Protein AF-A0A952SSB7-F1 (afdb_monomer)

Structure (mmCIF, N/CA/C/O backbone):
data_AF-A0A952SSB7-F1
#
_entry.id   AF-A0A952SSB7-F1
#
loop_
_atom_site.group_PDB
_atom_site.id
_atom_site.type_symbol
_atom_site.label_atom_id
_atom_site.label_alt_id
_atom_site.label_comp_id
_atom_site.label_asym_id
_atom_site.label_entity_id
_atom_site.label_seq_id
_atom_site.pdbx_PDB_ins_code
_atom_site.Cartn_x
_atom_site.Cartn_y
_atom_site.Cartn_z
_atom_site.occupancy
_atom_site.B_iso_or_equiv
_atom_site.auth_seq_id
_atom_site.auth_comp_id
_atom_site.auth_asym_id
_atom_site.auth_atom_id
_atom_site.pdbx_PDB_model_num
ATOM 1 N N . MET A 1 1 ? 12.902 4.016 -7.431 1.00 74.81 1 MET A N 1
ATOM 2 C CA . MET A 1 1 ? 13.039 3.039 -6.325 1.00 74.81 1 MET A CA 1
ATOM 3 C C . MET A 1 1 ? 12.810 3.669 -4.953 1.00 74.81 1 MET A C 1
ATOM 5 O O . MET A 1 1 ? 11.855 3.269 -4.308 1.00 74.81 1 MET A O 1
ATOM 9 N N . ARG A 1 2 ? 13.573 4.694 -4.538 1.00 85.62 2 ARG A N 1
ATOM 10 C CA . ARG A 1 2 ? 13.483 5.306 -3.191 1.00 85.62 2 ARG A CA 1
ATOM 11 C C . ARG A 1 2 ? 12.064 5.627 -2.684 1.00 85.62 2 ARG A C 1
ATOM 13 O O . ARG A 1 2 ? 11.771 5.378 -1.524 1.00 85.62 2 ARG A O 1
ATOM 20 N N . ASN A 1 3 ? 11.174 6.145 -3.530 1.00 89.62 3 ASN A N 1
ATOM 21 C CA . ASN A 1 3 ? 9.806 6.486 -3.107 1.00 89.62 3 ASN A CA 1
ATOM 22 C C . ASN A 1 3 ? 8.993 5.250 -2.691 1.00 89.62 3 ASN A C 1
ATOM 24 O O . ASN A 1 3 ? 8.274 5.291 -1.701 1.00 89.62 3 ASN A O 1
ATOM 28 N N . LEU A 1 4 ? 9.151 4.137 -3.412 1.00 88.31 4 LEU A N 1
ATOM 29 C CA . LEU A 1 4 ? 8.481 2.873 -3.099 1.00 88.31 4 LEU A CA 1
ATOM 30 C C . LEU A 1 4 ? 9.015 2.267 -1.793 1.00 88.31 4 LEU A C 1
ATOM 32 O O . LEU A 1 4 ? 8.255 1.700 -1.015 1.00 88.31 4 LEU A O 1
ATOM 36 N N . GLU A 1 5 ? 10.307 2.453 -1.513 1.00 89.06 5 GLU A N 1
ATOM 37 C CA . GLU A 1 5 ? 10.910 2.067 -0.231 1.00 89.06 5 GLU A CA 1
ATOM 38 C C . GLU A 1 5 ? 10.326 2.880 0.929 1.00 89.06 5 GLU A C 1
ATOM 40 O O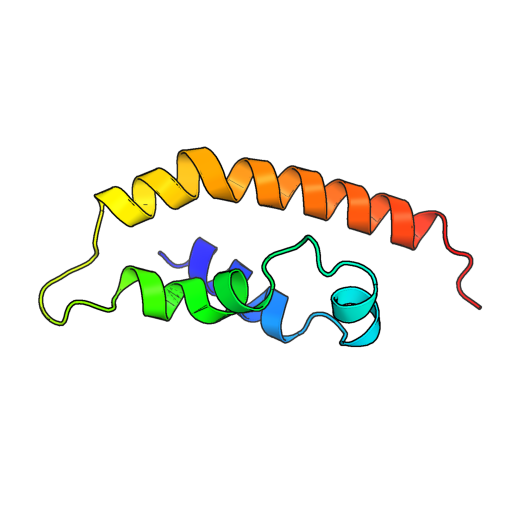 . GLU A 1 5 ? 9.957 2.307 1.949 1.00 89.06 5 GLU A O 1
ATOM 45 N N . ILE A 1 6 ? 10.180 4.199 0.761 1.00 92.88 6 ILE A N 1
ATOM 46 C CA . ILE A 1 6 ? 9.578 5.076 1.778 1.00 92.88 6 ILE A CA 1
ATOM 47 C C . ILE A 1 6 ? 8.135 4.649 2.080 1.00 92.88 6 ILE A C 1
ATOM 49 O O . ILE A 1 6 ? 7.760 4.561 3.248 1.00 92.88 6 ILE A O 1
ATOM 53 N N . ILE A 1 7 ? 7.342 4.340 1.049 1.00 93.50 7 ILE A N 1
ATOM 54 C CA . ILE A 1 7 ? 5.961 3.855 1.208 1.00 93.50 7 ILE A CA 1
ATOM 55 C C . ILE A 1 7 ? 5.932 2.523 1.978 1.00 93.50 7 ILE A C 1
ATOM 57 O O . ILE A 1 7 ? 5.123 2.346 2.897 1.00 93.50 7 ILE A O 1
ATOM 61 N N . GLY A 1 8 ? 6.828 1.594 1.634 1.00 93.75 8 GLY A N 1
ATOM 62 C CA . GLY A 1 8 ? 6.938 0.306 2.317 1.00 93.75 8 GLY A CA 1
ATOM 63 C C . GLY A 1 8 ? 7.312 0.450 3.793 1.00 93.75 8 GLY A C 1
ATOM 64 O O . GLY A 1 8 ? 6.663 -0.148 4.653 1.00 93.75 8 GLY A O 1
ATOM 65 N N . GLU A 1 9 ? 8.298 1.292 4.107 1.00 94.12 9 GLU A N 1
ATOM 66 C CA . GLU A 1 9 ? 8.700 1.561 5.491 1.00 94.12 9 GLU A CA 1
ATOM 67 C C . GLU A 1 9 ? 7.591 2.256 6.288 1.00 94.12 9 GLU A C 1
ATOM 69 O O . GLU A 1 9 ? 7.245 1.801 7.379 1.00 94.12 9 GLU A O 1
ATOM 74 N N . ALA A 1 10 ? 6.940 3.282 5.730 1.00 94.06 10 ALA A N 1
ATOM 75 C CA . ALA A 1 10 ? 5.814 3.950 6.388 1.00 94.06 10 ALA A CA 1
ATOM 76 C C . ALA A 1 10 ? 4.695 2.959 6.758 1.00 94.06 10 ALA A C 1
ATOM 78 O O . ALA A 1 10 ? 4.136 3.018 7.855 1.00 94.06 10 ALA A O 1
ATOM 79 N N . THR A 1 11 ? 4.435 1.980 5.887 1.00 94.75 11 THR A N 1
ATOM 80 C CA . THR A 1 11 ? 3.435 0.930 6.124 1.00 94.75 11 THR A CA 1
ATOM 81 C C . THR A 1 11 ? 3.795 0.016 7.300 1.00 94.75 11 THR A C 1
ATOM 83 O O . THR A 1 11 ? 2.914 -0.447 8.037 1.00 94.75 11 THR A O 1
ATOM 86 N N . LYS A 1 12 ? 5.087 -0.248 7.538 1.00 93.25 12 LYS A N 1
ATOM 87 C CA . LYS A 1 12 ? 5.527 -1.030 8.708 1.00 93.25 12 LYS A CA 1
ATOM 88 C C . LYS A 1 12 ? 5.182 -0.312 10.011 1.00 93.25 12 LYS A C 1
ATOM 90 O O . LYS A 1 12 ? 4.743 -0.972 10.951 1.00 93.25 12 LYS A O 1
ATOM 95 N N . HIS A 1 13 ? 5.267 1.016 10.022 1.00 94.12 13 HIS A N 1
ATOM 96 C CA . HIS A 1 13 ? 4.955 1.858 11.180 1.00 94.12 13 HIS A CA 1
ATOM 97 C C . HIS A 1 13 ? 3.462 2.159 11.374 1.00 94.12 13 HIS A C 1
ATOM 99 O O . HIS A 1 13 ? 3.076 2.665 12.427 1.00 94.12 13 HIS A O 1
ATOM 105 N N . THR A 1 14 ? 2.598 1.828 10.411 1.00 94.06 14 THR A N 1
ATOM 106 C CA . THR A 1 14 ? 1.144 1.940 10.588 1.00 94.06 14 THR A CA 1
ATOM 107 C C . THR A 1 14 ? 0.655 1.021 11.718 1.00 94.06 14 THR A C 1
ATOM 109 O O . THR A 1 14 ? 1.092 -0.129 11.830 1.00 94.06 14 THR A O 1
ATOM 112 N N . SER A 1 15 ? -0.257 1.517 12.559 1.00 94.50 15 SER A N 1
ATOM 113 C CA . SER A 1 15 ? -0.714 0.813 13.762 1.00 94.50 15 SER A CA 1
ATOM 114 C C . SER A 1 15 ? -1.45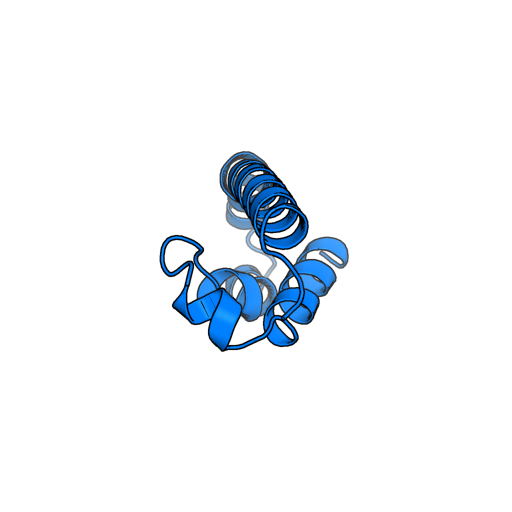6 -0.490 13.441 1.00 94.50 15 SER A C 1
ATOM 116 O O . SER A 1 15 ? -2.182 -0.585 12.450 1.00 94.50 15 SER A O 1
ATOM 118 N N . GLN A 1 16 ? -1.296 -1.504 14.297 1.00 94.44 16 GLN A N 1
ATOM 119 C CA . GLN A 1 16 ? -1.979 -2.790 14.127 1.00 94.44 16 GLN A CA 1
ATOM 120 C C . GLN A 1 16 ? -3.515 -2.660 14.144 1.00 94.44 16 GLN A C 1
ATOM 122 O O . GLN A 1 16 ? -4.138 -3.205 13.238 1.00 94.44 16 GLN A O 1
ATOM 127 N N . PRO A 1 17 ? -4.140 -1.864 15.041 1.00 94.31 17 PRO A N 1
ATOM 128 C CA . PRO A 1 17 ? -5.591 -1.680 15.022 1.00 94.31 17 PRO A CA 1
ATOM 129 C C . PRO A 1 17 ? -6.122 -1.097 13.708 1.00 94.31 17 PRO A C 1
ATOM 131 O O . PRO A 1 17 ? -7.204 -1.471 13.268 1.00 94.31 17 PRO A O 1
ATOM 134 N N . LEU A 1 18 ? -5.370 -0.195 13.061 1.00 93.19 18 LEU A N 1
ATOM 135 C CA . LEU A 1 18 ? -5.770 0.355 11.764 1.00 93.19 18 LEU A CA 1
ATOM 136 C C . LEU A 1 18 ? -5.642 -0.696 10.657 1.00 93.19 18 LEU A C 1
ATOM 138 O O . LEU A 1 18 ? -6.520 -0.802 9.806 1.00 93.19 18 LEU A O 1
ATOM 142 N N . LYS A 1 19 ? -4.579 -1.504 10.693 1.00 94.44 19 LYS A N 1
ATOM 143 C CA . LYS A 1 19 ? -4.397 -2.616 9.752 1.00 94.44 19 LYS A CA 1
ATOM 144 C C . LYS A 1 19 ? -5.523 -3.642 9.869 1.00 94.44 19 LYS A C 1
ATOM 146 O O . LYS A 1 19 ? -6.057 -4.071 8.850 1.00 94.44 19 LYS A O 1
ATOM 151 N N . ASP A 1 20 ? -5.903 -3.983 11.097 1.00 94.38 20 ASP A N 1
ATOM 152 C CA . ASP A 1 20 ? -6.965 -4.949 11.387 1.00 94.38 20 ASP A CA 1
ATOM 153 C C . ASP A 1 20 ? -8.349 -4.420 10.985 1.00 94.38 20 ASP A C 1
ATOM 155 O O . ASP A 1 20 ? -9.189 -5.186 10.518 1.00 94.38 20 ASP A O 1
ATOM 159 N N . ALA A 1 21 ? -8.582 -3.110 11.119 1.00 93.06 21 ALA A N 1
ATOM 160 C CA . ALA A 1 21 ? -9.826 -2.463 10.699 1.00 93.06 21 ALA A CA 1
ATOM 161 C C . ALA A 1 21 ? -9.980 -2.360 9.169 1.00 93.06 21 ALA A C 1
ATOM 163 O O . ALA A 1 21 ? -11.098 -2.206 8.680 1.00 93.06 21 ALA A O 1
ATOM 164 N N . HIS A 1 22 ? -8.880 -2.459 8.418 1.00 94.00 22 HIS A N 1
ATOM 165 C CA . HIS A 1 22 ? -8.856 -2.301 6.961 1.00 94.00 22 HIS A CA 1
ATOM 166 C C . HIS A 1 22 ? -8.102 -3.453 6.277 1.00 94.00 22 HIS A C 1
ATOM 168 O O . HIS A 1 22 ? -7.049 -3.241 5.667 1.00 94.00 22 HIS A O 1
ATOM 174 N N . PRO A 1 23 ? -8.613 -4.697 6.368 1.00 94.06 23 PRO A N 1
ATOM 175 C CA . PRO A 1 23 ? -7.973 -5.871 5.771 1.00 94.06 23 PRO A CA 1
ATOM 176 C C . PRO A 1 23 ? -8.030 -5.875 4.235 1.00 94.06 23 PRO A C 1
ATOM 178 O O . PRO A 1 23 ? -7.354 -6.679 3.596 1.00 94.06 23 PRO A O 1
ATOM 181 N N . ASP A 1 24 ? -8.828 -4.989 3.634 1.00 92.62 24 ASP A N 1
ATOM 182 C CA . ASP A 1 24 ? -8.907 -4.770 2.189 1.00 92.62 24 ASP A CA 1
ATOM 183 C C . ASP A 1 24 ? -7.651 -4.087 1.620 1.00 92.62 24 ASP A C 1
ATOM 185 O O . ASP A 1 24 ? -7.385 -4.169 0.419 1.00 92.62 24 ASP A O 1
ATOM 189 N N . VAL A 1 25 ? -6.849 -3.443 2.472 1.00 93.94 25 VAL A N 1
ATOM 190 C CA . VAL A 1 25 ? -5.540 -2.908 2.098 1.00 93.94 25 VAL A CA 1
ATOM 191 C C . VAL A 1 25 ? -4.488 -4.009 2.227 1.00 93.94 25 VAL A C 1
ATOM 193 O O . VAL A 1 25 ? -4.334 -4.654 3.262 1.00 93.94 25 VAL A O 1
ATOM 196 N N . SER A 1 26 ? -3.702 -4.217 1.169 1.00 92.69 26 SER A N 1
ATOM 197 C CA . SER A 1 26 ? -2.667 -5.261 1.117 1.00 92.69 26 SER A CA 1
ATOM 198 C C . SER A 1 26 ? -1.394 -4.884 1.895 1.00 92.69 26 SER A C 1
ATOM 200 O O . SER A 1 26 ? -0.299 -4.837 1.334 1.00 92.69 26 SER A O 1
ATOM 202 N N . TRP A 1 27 ? -1.514 -4.641 3.203 1.00 95.12 27 TRP A N 1
ATOM 203 C CA . TRP A 1 27 ? -0.448 -4.132 4.080 1.00 95.12 27 TRP A CA 1
ATOM 204 C C . TRP A 1 27 ? 0.887 -4.871 3.950 1.00 95.12 27 TRP A C 1
ATOM 206 O O . TRP A 1 27 ? 1.941 -4.246 3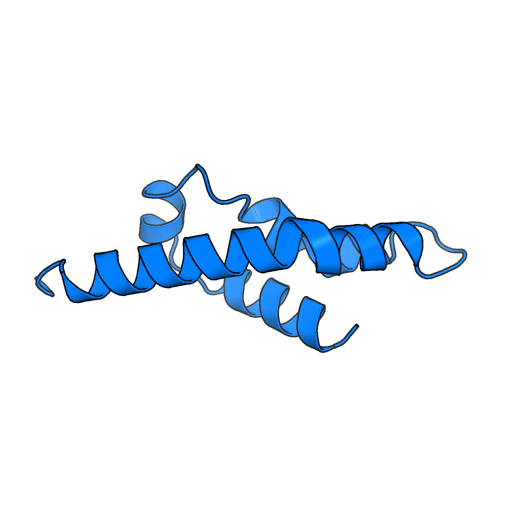.846 1.00 95.12 27 TRP A O 1
ATOM 216 N N . ARG A 1 28 ? 0.847 -6.210 3.926 1.00 92.62 28 ARG A N 1
ATOM 217 C CA . ARG A 1 28 ? 2.055 -7.043 3.804 1.00 92.62 28 ARG A CA 1
ATOM 218 C C . ARG A 1 28 ? 2.749 -6.858 2.456 1.00 92.62 28 ARG A C 1
ATOM 220 O O . ARG A 1 28 ? 3.971 -6.777 2.416 1.00 92.62 28 ARG A O 1
ATOM 227 N N . ALA A 1 29 ? 1.980 -6.762 1.372 1.00 90.50 29 ALA A N 1
ATOM 228 C CA . ALA A 1 29 ? 2.533 -6.570 0.035 1.00 90.50 29 ALA A CA 1
ATOM 229 C C . ALA A 1 29 ? 3.186 -5.189 -0.110 1.00 90.50 29 ALA A C 1
ATOM 231 O O . ALA A 1 29 ? 4.246 -5.076 -0.717 1.00 90.50 29 ALA A O 1
ATOM 232 N N . ILE A 1 30 ? 2.589 -4.157 0.494 1.00 93.69 30 ILE A N 1
ATOM 233 C CA . ILE A 1 30 ? 3.132 -2.794 0.480 1.00 9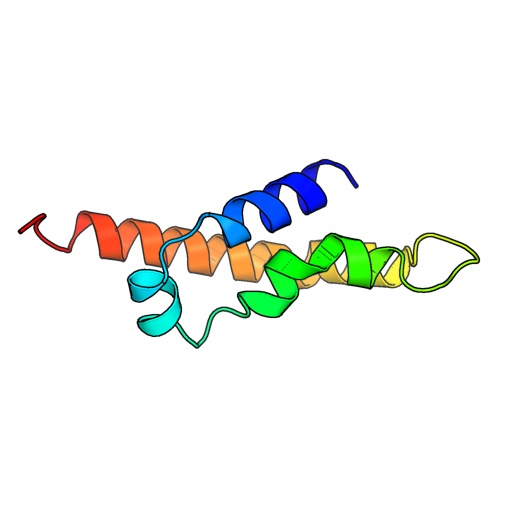3.69 30 ILE A CA 1
ATOM 234 C C . ILE A 1 30 ? 4.421 -2.729 1.316 1.00 93.69 30 ILE A C 1
ATOM 236 O O . ILE A 1 30 ? 5.434 -2.216 0.848 1.00 93.69 30 ILE A O 1
ATOM 240 N N . ALA A 1 31 ? 4.428 -3.322 2.515 1.00 93.31 31 ALA A N 1
ATOM 241 C CA . ALA A 1 31 ? 5.615 -3.379 3.372 1.00 93.31 31 ALA A CA 1
ATOM 242 C C . ALA A 1 31 ? 6.786 -4.165 2.746 1.00 93.31 31 ALA A C 1
ATOM 244 O O . ALA A 1 31 ? 7.946 -3.828 2.982 1.00 93.31 31 ALA A O 1
ATOM 245 N N . GLY A 1 32 ? 6.485 -5.200 1.952 1.00 88.81 32 GLY A N 1
ATOM 246 C CA . GLY A 1 32 ? 7.456 -6.029 1.226 1.00 88.81 32 GLY A CA 1
ATOM 247 C C . GLY A 1 32 ? 7.740 -5.565 -0.206 1.00 88.81 32 GLY A C 1
ATOM 248 O O . GLY A 1 32 ? 8.294 -6.331 -0.994 1.00 88.81 32 GLY A O 1
ATOM 249 N N . MET A 1 33 ? 7.347 -4.342 -0.582 1.00 85.94 33 MET A N 1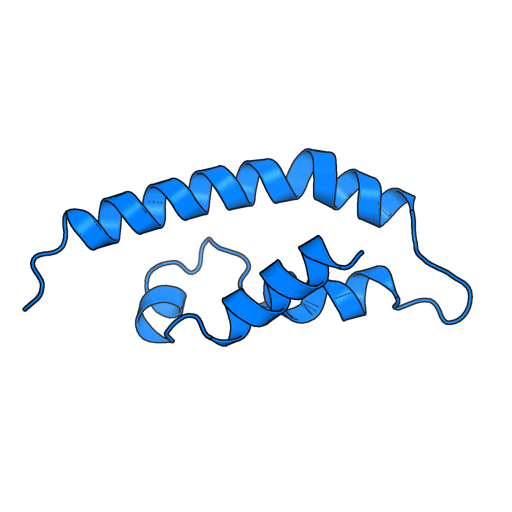
ATOM 250 C CA . MET A 1 33 ? 7.422 -3.881 -1.973 1.00 85.94 33 MET A CA 1
ATOM 251 C C . MET A 1 33 ? 8.851 -3.907 -2.520 1.00 85.94 33 MET A C 1
ATOM 253 O O . MET A 1 33 ? 9.062 -4.348 -3.645 1.00 85.94 33 MET A O 1
ATOM 257 N N . ARG A 1 34 ? 9.845 -3.510 -1.714 1.00 79.62 34 ARG A N 1
ATOM 258 C CA . ARG A 1 34 ? 11.261 -3.604 -2.095 1.00 79.62 34 ARG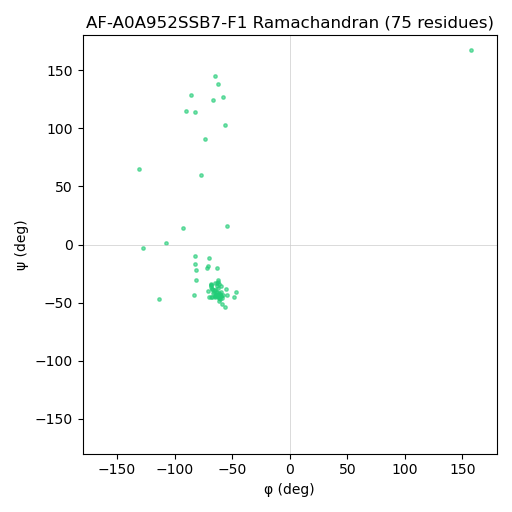 A CA 1
ATOM 259 C C . ARG A 1 34 ? 11.629 -5.037 -2.468 1.00 79.62 34 ARG A C 1
ATOM 261 O O . ARG A 1 34 ? 12.121 -5.252 -3.569 1.00 79.62 34 ARG A O 1
ATOM 268 N N . ASP A 1 35 ? 11.345 -5.987 -1.581 1.00 80.00 35 ASP A N 1
ATOM 269 C CA . ASP A 1 35 ? 11.708 -7.397 -1.749 1.00 80.00 35 ASP A CA 1
ATOM 270 C C . ASP A 1 35 ? 11.042 -8.003 -2.988 1.00 80.00 35 ASP A C 1
ATOM 272 O O . ASP A 1 35 ? 11.661 -8.799 -3.686 1.00 80.00 35 ASP A O 1
ATOM 276 N N . LYS A 1 36 ? 9.818 -7.566 -3.313 1.00 76.44 36 LYS A N 1
ATOM 277 C CA . LYS A 1 36 ? 9.093 -7.966 -4.527 1.00 76.44 36 LYS A CA 1
ATOM 278 C C . LYS A 1 36 ? 9.737 -7.420 -5.810 1.00 76.44 36 LYS A C 1
ATOM 280 O O . LYS A 1 36 ? 9.731 -8.102 -6.829 1.00 76.44 36 LYS A O 1
ATOM 285 N N . LEU A 1 37 ? 10.283 -6.203 -5.776 1.00 77.06 37 LEU A N 1
ATOM 286 C CA . LEU A 1 37 ? 10.872 -5.540 -6.949 1.00 77.06 37 LEU A CA 1
ATOM 287 C C . LEU A 1 37 ? 12.311 -5.982 -7.253 1.00 77.06 37 LEU A C 1
ATOM 289 O O . LEU A 1 37 ? 12.764 -5.815 -8.386 1.00 77.06 37 LEU A O 1
ATOM 293 N N . ILE A 1 38 ? 13.020 -6.514 -6.254 1.00 70.81 38 ILE A N 1
ATOM 294 C CA . ILE A 1 38 ? 14.430 -6.927 -6.361 1.00 70.81 38 ILE A CA 1
ATOM 295 C C . ILE A 1 38 ? 14.630 -8.451 -6.381 1.00 70.81 38 ILE A C 1
ATOM 297 O O . ILE A 1 38 ? 15.773 -8.893 -6.396 1.00 70.81 38 ILE A O 1
ATOM 301 N N . HIS A 1 39 ? 13.553 -9.249 -6.322 1.00 66.75 39 HIS A N 1
ATOM 302 C CA . HIS A 1 39 ? 13.630 -10.680 -5.990 1.00 66.75 39 HIS A CA 1
ATOM 303 C C . HIS A 1 39 ? 14.414 -11.544 -6.989 1.00 66.75 39 HIS A C 1
ATOM 305 O O . HIS A 1 39 ? 14.883 -12.614 -6.613 1.00 66.75 39 HIS A O 1
ATOM 311 N N . ASP A 1 40 ? 14.614 -11.094 -8.227 1.00 51.56 40 ASP A N 1
ATOM 312 C CA . ASP A 1 40 ? 15.5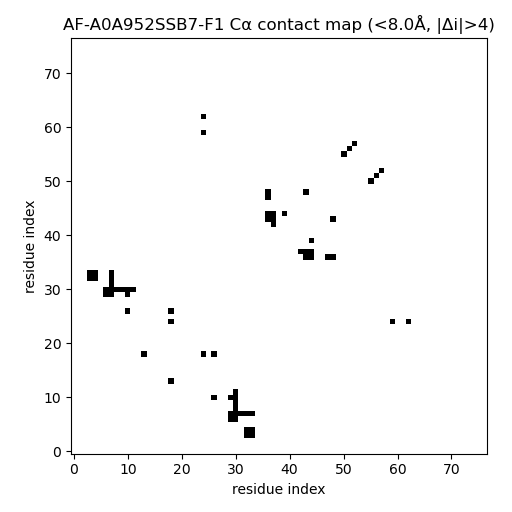42 -11.770 -9.127 1.00 51.56 40 ASP A CA 1
ATOM 313 C C . ASP A 1 40 ? 16.932 -11.162 -8.970 1.00 51.56 40 ASP A C 1
ATOM 315 O O . ASP A 1 40 ? 17.179 -10.013 -9.340 1.00 51.56 40 ASP A O 1
ATOM 319 N N . TYR A 1 41 ? 17.863 -11.982 -8.475 1.00 53.03 41 TYR A N 1
ATOM 320 C CA . TYR A 1 41 ? 19.307 -11.745 -8.323 1.00 53.03 41 TYR A CA 1
ATOM 321 C C . TYR A 1 41 ? 20.047 -11.323 -9.624 1.00 53.03 41 TYR A C 1
ATOM 323 O O . TYR A 1 41 ? 21.274 -11.354 -9.678 1.00 53.03 41 TYR A O 1
ATOM 331 N N . PHE A 1 42 ? 19.322 -10.900 -10.663 1.00 56.88 42 PHE A N 1
ATOM 332 C CA . PHE A 1 42 ? 19.812 -10.445 -11.961 1.00 56.88 42 PHE A CA 1
ATOM 333 C C . PHE A 1 42 ? 19.278 -9.070 -12.414 1.00 56.88 42 PHE A C 1
ATOM 335 O O . PHE A 1 42 ? 19.737 -8.577 -13.445 1.00 56.88 42 PHE A O 1
ATOM 342 N N . GLY A 1 43 ? 18.381 -8.397 -11.675 1.00 65.81 43 GLY A N 1
ATOM 343 C CA . GLY A 1 43 ? 17.987 -7.020 -12.010 1.00 65.81 43 GLY A CA 1
ATOM 344 C C . GLY A 1 43 ? 16.631 -6.564 -11.468 1.00 65.81 43 GLY A C 1
ATOM 345 O O . GLY A 1 43 ? 15.817 -7.354 -11.007 1.00 65.81 43 GLY A O 1
ATOM 346 N N . ILE A 1 44 ? 16.379 -5.252 -11.543 1.00 73.62 44 ILE A N 1
ATOM 347 C CA . ILE A 1 44 ? 15.063 -4.669 -11.244 1.00 73.62 44 ILE A CA 1
ATOM 348 C C . ILE A 1 44 ? 14.072 -5.152 -12.306 1.00 73.62 44 ILE A C 1
ATOM 350 O O . ILE A 1 44 ? 14.274 -4.899 -13.496 1.00 73.62 44 ILE A O 1
ATOM 354 N N . ASN A 1 45 ? 12.969 -5.777 -11.890 1.00 81.75 45 ASN A N 1
ATOM 355 C CA . ASN A 1 45 ? 11.877 -6.096 -12.806 1.00 81.75 45 ASN A CA 1
ATOM 356 C C . ASN A 1 45 ? 11.107 -4.808 -13.161 1.00 81.75 45 ASN A C 1
ATOM 358 O O . ASN A 1 45 ? 10.174 -4.409 -12.464 1.00 81.75 45 ASN A O 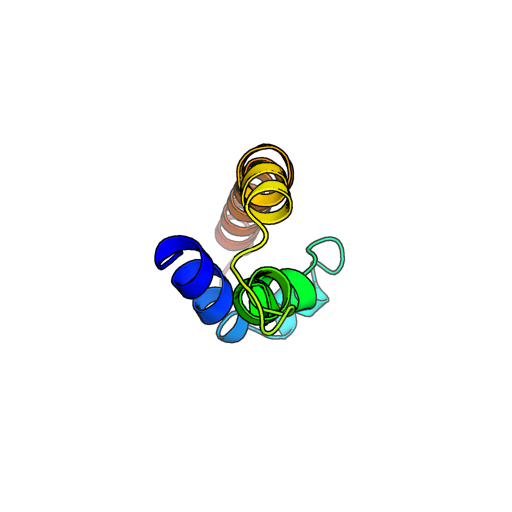1
ATOM 362 N N . LEU A 1 46 ? 11.527 -4.131 -14.235 1.00 84.19 46 LEU A N 1
ATOM 363 C CA . LEU A 1 46 ? 10.942 -2.858 -14.674 1.00 84.19 46 LEU A CA 1
ATOM 364 C C . LEU A 1 46 ? 9.463 -2.977 -15.061 1.00 84.19 46 LEU A C 1
ATOM 366 O O . LEU A 1 46 ? 8.718 -2.026 -14.845 1.00 84.19 46 LEU A O 1
ATOM 370 N N . GLN A 1 47 ? 9.027 -4.133 -15.571 1.00 86.25 47 GLN A N 1
ATOM 371 C CA . GLN A 1 47 ? 7.613 -4.375 -15.865 1.00 86.25 47 GLN A CA 1
ATOM 372 C C . GLN A 1 47 ? 6.787 -4.364 -14.578 1.00 86.25 47 GLN A C 1
ATOM 374 O O . GLN A 1 47 ? 5.757 -3.704 -14.507 1.00 8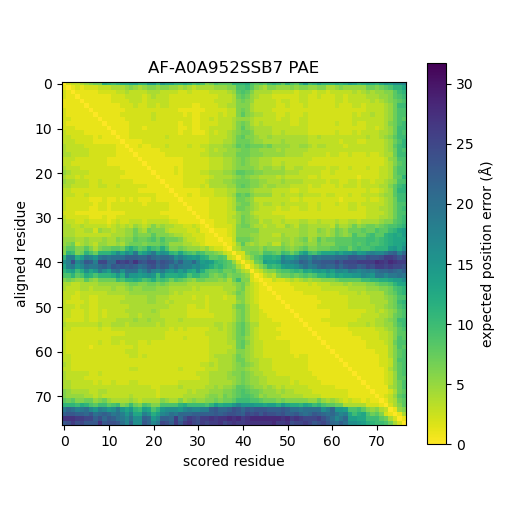6.25 47 GLN A O 1
ATOM 379 N N . LEU A 1 48 ? 7.280 -5.025 -13.530 1.00 85.12 48 LEU A N 1
ATOM 380 C CA . LEU A 1 48 ? 6.623 -5.010 -12.229 1.00 85.12 48 LEU A CA 1
ATOM 381 C C . LEU A 1 48 ? 6.633 -3.610 -11.600 1.00 85.12 48 LEU A C 1
ATOM 383 O O . LEU A 1 48 ? 5.639 -3.209 -11.003 1.00 85.12 48 LEU A O 1
ATOM 387 N N . VAL A 1 49 ? 7.726 -2.850 -11.742 1.00 86.69 49 VAL A N 1
ATOM 388 C CA . VAL A 1 49 ? 7.761 -1.441 -11.303 1.00 86.69 49 VAL A CA 1
ATOM 389 C C . VAL A 1 49 ? 6.680 -0.636 -12.022 1.00 86.69 49 VAL A C 1
ATOM 391 O O . VAL A 1 49 ? 5.956 0.114 -11.372 1.00 86.69 49 VAL A O 1
ATOM 394 N N . TRP A 1 50 ? 6.560 -0.801 -13.339 1.00 90.75 50 TRP A N 1
ATOM 395 C CA . TRP A 1 50 ? 5.553 -0.115 -14.141 1.00 90.75 50 TRP A CA 1
ATOM 396 C C . TRP A 1 50 ? 4.131 -0.487 -13.713 1.00 90.75 50 TRP A C 1
ATOM 398 O O . TRP A 1 50 ? 3.316 0.398 -13.471 1.00 90.75 50 TRP A O 1
ATOM 408 N N . ASP A 1 51 ? 3.853 -1.776 -13.515 1.00 89.81 51 ASP A N 1
ATOM 409 C CA . ASP A 1 51 ? 2.543 -2.247 -13.057 1.00 89.81 51 ASP A CA 1
ATOM 410 C C . ASP A 1 51 ? 2.187 -1.687 -11.672 1.00 89.81 51 ASP A C 1
ATOM 412 O O . ASP A 1 51 ? 1.058 -1.244 -11.455 1.00 89.81 51 ASP A O 1
ATOM 416 N N . VAL A 1 52 ? 3.154 -1.641 -10.748 1.00 89.38 52 VAL A N 1
ATOM 417 C CA . VAL A 1 52 ? 2.958 -1.031 -9.424 1.00 89.38 52 VAL A CA 1
ATOM 418 C C . VAL A 1 52 ? 2.621 0.453 -9.559 1.00 89.38 52 VAL A C 1
ATOM 420 O O . VAL A 1 52 ? 1.700 0.932 -8.898 1.00 89.38 52 VAL A O 1
ATOM 423 N N . VAL A 1 53 ? 3.339 1.186 -10.413 1.00 90.81 53 VAL A N 1
ATOM 424 C CA . VAL A 1 53 ? 3.127 2.628 -10.598 1.00 90.81 53 VAL A CA 1
ATOM 425 C C . VAL A 1 53 ? 1.774 2.925 -11.242 1.00 90.81 53 VAL A C 1
ATOM 427 O O . VAL A 1 53 ? 1.060 3.800 -10.760 1.00 90.81 53 VAL A O 1
ATOM 430 N N . GLU A 1 54 ? 1.397 2.190 -12.283 1.00 94.75 54 GLU A N 1
ATOM 431 C CA . GLU A 1 54 ? 0.180 2.466 -13.054 1.00 94.75 54 GLU A CA 1
ATOM 432 C C . GLU A 1 54 ? -1.094 1.911 -12.402 1.00 94.75 54 GLU A C 1
ATOM 434 O O . GLU A 1 54 ? -2.178 2.473 -12.570 1.00 94.75 54 GLU A O 1
ATOM 439 N N . ARG A 1 55 ? -1.006 0.796 -11.666 1.00 91.69 55 ARG A N 1
ATOM 440 C CA . ARG A 1 55 ? -2.194 0.068 -11.178 1.00 91.69 55 ARG A CA 1
ATOM 441 C C . ARG A 1 55 ? -2.334 0.102 -9.663 1.00 91.69 55 ARG A C 1
ATOM 443 O O . ARG A 1 55 ? -3.421 0.389 -9.144 1.00 91.69 55 ARG A O 1
ATOM 450 N N . ASP A 1 56 ? -1.243 -0.172 -8.954 1.00 90.69 56 ASP A N 1
ATOM 451 C CA . ASP A 1 56 ? -1.286 -0.357 -7.503 1.00 90.69 56 ASP A CA 1
ATOM 452 C C . ASP A 1 56 ? -1.232 0.986 -6.763 1.00 90.69 56 ASP A C 1
ATOM 454 O O . ASP A 1 56 ? -2.025 1.204 -5.843 1.00 90.69 56 ASP A O 1
ATOM 458 N N . LEU A 1 57 ? -0.363 1.916 -7.182 1.00 93.25 57 LEU A N 1
ATOM 459 C CA . LEU A 1 57 ? -0.217 3.222 -6.530 1.00 93.25 57 LEU A CA 1
ATOM 460 C C . LEU A 1 57 ? -1.506 4.059 -6.542 1.00 93.25 57 LEU A C 1
ATOM 462 O O . LEU A 1 57 ? -1.887 4.514 -5.463 1.00 93.25 57 LEU A O 1
ATOM 466 N N . PRO A 1 58 ? -2.246 4.217 -7.661 1.00 95.50 58 PRO A N 1
ATOM 467 C CA . PRO A 1 58 ? -3.496 4.982 -7.645 1.00 95.50 58 PRO A CA 1
ATOM 468 C C . PRO A 1 58 ? -4.552 4.353 -6.731 1.00 95.50 58 PRO A C 1
ATOM 470 O O . PRO A 1 58 ? -5.383 5.036 -6.132 1.00 95.50 58 PRO A O 1
ATOM 473 N N . THR A 1 59 ? -4.541 3.025 -6.618 1.00 94.19 59 THR A N 1
ATOM 474 C CA . THR A 1 59 ? -5.440 2.304 -5.714 1.00 94.19 59 THR A CA 1
ATOM 475 C C . THR A 1 59 ? -5.064 2.553 -4.258 1.00 94.19 59 THR A C 1
ATOM 477 O O . THR A 1 59 ? -5.942 2.852 -3.446 1.00 94.19 59 THR A O 1
ATOM 480 N N . LEU A 1 60 ? -3.772 2.487 -3.937 1.00 94.06 60 LEU A N 1
ATOM 481 C CA . LEU A 1 60 ? -3.254 2.776 -2.604 1.00 94.06 60 LEU A CA 1
ATOM 482 C C . LEU A 1 60 ? -3.507 4.230 -2.192 1.00 94.06 60 LEU A C 1
ATOM 484 O O . LEU A 1 60 ? -3.902 4.474 -1.055 1.00 94.06 60 LEU A O 1
ATOM 488 N N . GLU A 1 61 ? -3.345 5.185 -3.103 1.00 95.38 61 GLU A N 1
ATOM 489 C CA . GLU A 1 61 ? -3.646 6.598 -2.863 1.00 95.38 61 GLU A CA 1
ATOM 490 C C . GLU A 1 61 ? -5.116 6.794 -2.472 1.00 95.38 61 GLU A C 1
ATOM 492 O O . GLU A 1 61 ? -5.404 7.350 -1.410 1.00 95.38 61 GLU A O 1
ATOM 497 N N . ARG A 1 62 ? -6.056 6.250 -3.262 1.00 95.69 62 ARG A N 1
ATOM 498 C CA . ARG A 1 62 ? -7.494 6.324 -2.946 1.00 95.69 62 ARG A CA 1
ATOM 499 C C . ARG A 1 62 ? -7.817 5.706 -1.589 1.00 95.69 62 ARG A C 1
ATOM 501 O O . ARG A 1 62 ? -8.587 6.280 -0.823 1.00 95.69 62 ARG A O 1
ATOM 508 N N . LYS A 1 63 ? -7.229 4.548 -1.279 1.00 94.06 63 LYS A N 1
ATOM 509 C CA . LYS A 1 63 ? -7.401 3.896 0.027 1.00 94.06 63 LYS A CA 1
ATOM 510 C C . LYS A 1 63 ? -6.835 4.748 1.157 1.00 94.06 63 LYS A C 1
ATOM 512 O O . LYS A 1 63 ? -7.478 4.888 2.187 1.00 94.06 63 LYS A O 1
ATOM 517 N N . THR A 1 64 ? -5.680 5.368 0.949 1.00 94.62 64 THR A N 1
ATOM 518 C CA . THR A 1 64 ? -5.048 6.247 1.940 1.00 94.62 64 THR A CA 1
ATOM 519 C C . THR A 1 64 ? -5.914 7.470 2.225 1.00 94.62 64 THR A C 1
ATOM 521 O O . THR A 1 64 ? -6.139 7.787 3.389 1.00 94.62 64 THR A O 1
ATOM 524 N N . ALA A 1 65 ? -6.486 8.099 1.195 1.00 95.50 65 ALA A N 1
ATOM 525 C CA . ALA A 1 65 ? -7.441 9.192 1.373 1.00 95.50 65 ALA A CA 1
ATOM 526 C C . ALA A 1 65 ? -8.675 8.754 2.184 1.00 95.50 65 ALA A C 1
ATOM 528 O O . ALA A 1 65 ? -9.071 9.433 3.123 1.00 95.50 65 ALA A O 1
ATOM 529 N N . GLN A 1 66 ? -9.236 7.574 1.893 1.00 93.81 66 GLN A N 1
ATOM 530 C CA . GLN A 1 66 ? -10.358 7.018 2.662 1.00 93.81 66 GLN A CA 1
ATOM 531 C C . GLN A 1 66 ? -10.002 6.754 4.133 1.00 93.81 66 GLN A C 1
ATOM 533 O O . GLN A 1 66 ? -10.836 6.962 5.014 1.00 93.81 66 GLN A O 1
ATOM 538 N N . LEU A 1 67 ? -8.776 6.297 4.404 1.00 93.00 67 LEU A N 1
ATOM 539 C CA . LEU A 1 67 ? -8.283 6.087 5.765 1.00 93.00 67 LEU A CA 1
ATOM 540 C C . LEU A 1 67 ? -8.136 7.408 6.523 1.00 93.00 67 LEU A C 1
ATOM 542 O O . LEU A 1 67 ? -8.513 7.470 7.690 1.00 93.00 67 LEU A O 1
ATOM 546 N N . LEU A 1 68 ? -7.619 8.455 5.875 1.00 93.38 68 LEU A N 1
ATOM 547 C CA . LEU A 1 68 ? -7.511 9.788 6.473 1.00 93.38 68 LEU A CA 1
ATOM 548 C C . LEU A 1 68 ? -8.895 10.338 6.831 1.00 93.38 68 LEU A C 1
ATOM 550 O O . LEU A 1 68 ? -9.125 10.684 7.987 1.00 93.38 68 LEU A O 1
ATOM 554 N N . ASP A 1 69 ? -9.844 10.276 5.897 1.00 93.31 69 ASP A N 1
ATOM 555 C CA . ASP A 1 69 ? -11.245 10.636 6.134 1.00 93.31 69 ASP A CA 1
ATOM 556 C C . ASP A 1 69 ? -11.857 9.877 7.322 1.00 93.31 69 ASP A C 1
ATOM 558 O O . ASP A 1 69 ? -12.590 10.445 8.132 1.00 93.31 69 ASP A O 1
ATOM 562 N N . PHE A 1 70 ? -11.595 8.569 7.414 1.00 89.06 70 PHE A N 1
ATOM 563 C CA . PHE A 1 70 ? -12.076 7.738 8.516 1.00 89.06 70 PHE A CA 1
ATOM 564 C C . PHE A 1 70 ? -11.479 8.175 9.857 1.00 89.06 70 PHE A C 1
ATOM 566 O O . PHE A 1 70 ? -12.205 8.262 10.847 1.00 89.06 70 PHE A O 1
ATOM 573 N N . LEU A 1 71 ? -10.176 8.461 9.891 1.00 89.06 71 LEU A N 1
ATOM 574 C CA . LEU A 1 71 ? -9.474 8.897 11.096 1.00 89.06 71 LEU A CA 1
ATOM 575 C C . LEU A 1 71 ? -9.931 10.283 11.562 1.00 89.06 71 LEU A C 1
ATOM 577 O O . LEU A 1 71 ? -10.087 10.480 12.762 1.00 89.06 71 LEU A O 1
ATOM 581 N N . GLU A 1 72 ? -10.199 11.210 10.643 1.00 90.44 72 GLU A N 1
ATOM 582 C CA . GLU A 1 72 ? -10.717 12.546 10.970 1.00 90.44 72 GLU A CA 1
ATOM 583 C C . GLU A 1 72 ? -12.157 12.505 11.502 1.00 90.44 72 GLU A C 1
ATOM 585 O O . GLU A 1 72 ? -12.525 13.281 12.384 1.00 90.44 72 GLU A O 1
ATOM 590 N N . LYS A 1 73 ? -12.985 11.585 10.987 1.00 85.38 73 LYS A N 1
ATOM 591 C CA . LYS A 1 73 ? -14.394 11.430 11.395 1.00 85.38 73 LYS A CA 1
ATOM 592 C C . LYS A 1 73 ? -14.567 10.606 12.671 1.00 85.38 73 LYS A C 1
ATOM 594 O O . LYS A 1 73 ? -15.640 10.642 13.275 1.00 85.38 73 LYS A O 1
ATOM 599 N N . LYS A 1 74 ? -13.550 9.848 13.086 1.00 70.00 74 LYS A N 1
ATOM 600 C CA . LYS A 1 74 ? -13.570 9.105 14.346 1.00 70.00 74 LYS A CA 1
ATOM 601 C C . LYS A 1 74 ? -13.183 10.076 15.467 1.00 70.00 74 LYS A C 1
ATOM 603 O O . LYS A 1 74 ? -12.046 10.542 15.465 1.00 70.00 74 LYS A O 1
ATOM 608 N N . PRO A 1 75 ? -14.076 10.411 16.420 1.00 56.44 75 PRO A N 1
ATOM 609 C CA . PRO A 1 75 ? -13.678 11.258 17.534 1.00 56.44 75 PRO A CA 1
ATOM 610 C C . PRO A 1 75 ? -12.521 10.565 18.255 1.00 56.44 75 PRO A C 1
ATOM 612 O O . PRO A 1 75 ? -12.617 9.377 18.577 1.00 56.44 75 PRO A O 1
ATOM 615 N N . LEU A 1 76 ? -11.417 11.293 18.439 1.00 56.66 76 LEU A N 1
ATOM 616 C CA . LEU A 1 76 ? -10.339 10.890 19.334 1.00 56.66 76 LEU A CA 1
ATOM 617 C C . LEU A 1 76 ? -10.986 10.687 20.707 1.00 56.66 76 LEU A C 1
ATOM 619 O O . LEU A 1 76 ? -11.382 11.656 21.352 1.00 56.66 76 LEU A O 1
ATOM 623 N N . SER A 1 77 ? -11.198 9.424 21.073 1.00 55.75 77 SER A N 1
ATOM 624 C CA . SER A 1 77 ? -11.628 9.026 22.411 1.00 55.75 77 SER A CA 1
ATOM 625 C C . SER A 1 77 ? -10.534 9.329 23.418 1.00 55.75 77 SER A C 1
ATOM 627 O O . SER A 1 77 ? -9.384 8.937 23.102 1.00 55.75 77 SER A O 1
#

Solvent-accessible surface area (backbone atoms only — not comparable to full-atom values): 4545 Å² total; per-residue (Å²): 110,71,68,57,45,51,53,10,54,53,51,66,73,51,56,66,70,61,49,69,75,41,72,89,52,63,59,70,61,46,42,40,37,57,61,69,42,49,65,51,98,84,51,73,46,60,67,58,54,47,48,40,60,75,56,48,44,61,52,50,51,55,51,50,53,53,50,51,54,51,56,72,70,44,78,88,125

Secondary structure (DSSP, 8-state):
-HHHHHHHHHHHHS-HHHHHH-TTS-HHHHHTHHHHHS-STT---HHHHHHIIIIIHHHHHHHHHHHHHHHHHS---

Radius of gyration: 14.12 Å; Cα contacts (8 Å, |Δi|>4): 34; chains: 1; bounding box: 34×24×38 Å

pLDDT: mean 86.62, std 11.56, range [51.56, 95.69]

Sequence (77 aa):
MRNLEIIGEATKHTSQPLKDAHPDVSWRAIAGMRDKLIHDYFGINLQLVWDVVERDLPTLERKTAQLLDFLEKKPLS

Foldseek 3Di:
DVVLQVQLVVLVVPDPVLCVVCVVDPSVCSVCVVCVQCVPPPDGPVVVVVCCVPPVVVVVVVVVVVSVVVVVPDPPD

Mean predicted aligned error: 5.22 Å